Protein AF-A0A089KIZ5-F1 (afdb_monomer)

Sequence (92 aa):
MMCEWNTLTPEEVGLTPLEKYIGVKGYAKAVKGRKCIDFSWRINEGYSITPTKREKMGFVSIKDKRIDLGEKIVPGKLYRALIEAIEQSAVL

Radius of gyration: 18.03 Å; Cα contacts (8 Å, |Δi|>4): 128; chains: 1; bounding box: 38×50×36 Å

Solvent-accessible surface area (backbone atoms only — not comparable to full-atom values): 5754 Å² total; per-residue (Å²): 138,80,84,86,84,79,74,76,68,78,68,89,74,64,79,49,73,67,26,61,74,71,72,37,87,54,71,71,61,67,49,59,83,49,75,58,74,48,74,49,74,40,96,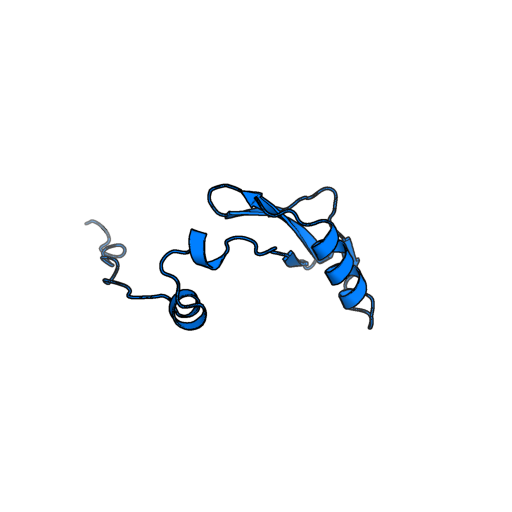93,64,20,29,34,41,28,14,18,33,49,49,99,91,49,71,45,73,42,71,94,59,51,43,79,58,36,82,58,88,51,89,66,53,58,58,53,52,51,53,52,30,56,71,70,26,38,64,112

Nearest PDB structures (foldseek):
  4zqv-assembly1_A  TM=7.513E-01  e=1.588E-01  Yersinia kristensenii ATCC 33638
  2gkp-assembly1_A  TM=7.426E-01  e=3.893E-01  Neisseria meningitidis MC58
  4g6u-assembly3_B  TM=7.085E-01  e=1.017E+00  Escherichia coli O157:H7
  8f6b-assembly1_E  TM=7.023E-01  e=7.407E+00  Mus musculus
  8v54-assembly1_B  TM=6.588E-01  e=7.407E+00  Homo sapiens

pLDDT: mean 87.08, std 14.8, range [42.41, 98.31]

Mean predicted aligned error: 7.86 Å

Structure (mmCIF, N/CA/C/O backbone):
data_AF-A0A089KIZ5-F1
#
_entry.id   AF-A0A089KIZ5-F1
#
loop_
_atom_site.group_PDB
_atom_site.id
_atom_site.type_symbol
_atom_site.label_atom_id
_atom_site.label_alt_id
_atom_site.label_comp_id
_atom_site.label_asym_id
_atom_site.label_entity_id
_atom_site.label_seq_id
_atom_site.pdbx_PDB_ins_code
_atom_site.Cartn_x
_atom_site.Cartn_y
_atom_site.Cartn_z
_atom_site.occupancy
_atom_site.B_iso_or_equiv
_atom_site.auth_seq_id
_atom_site.auth_comp_id
_atom_site.auth_asym_id
_atom_site.auth_atom_id
_atom_site.pdbx_PDB_model_num
ATOM 1 N N . MET A 1 1 ? 11.697 39.908 17.328 1.00 43.41 1 MET A N 1
ATOM 2 C CA . MET A 1 1 ? 10.924 39.936 16.070 1.00 43.41 1 MET A CA 1
ATOM 3 C C . MET A 1 1 ? 10.631 38.486 15.704 1.00 43.41 1 MET A C 1
ATOM 5 O O . MET A 1 1 ? 11.521 37.804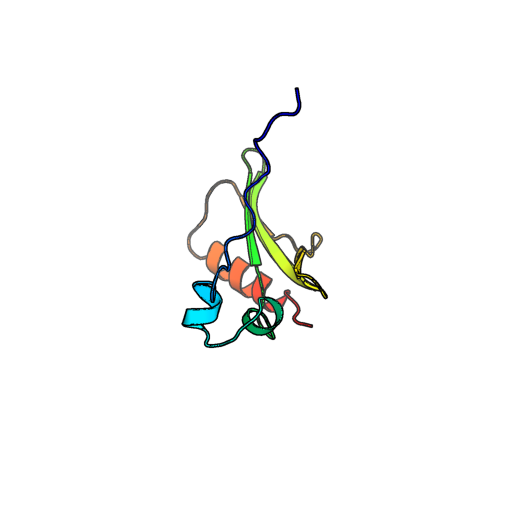 15.220 1.00 43.41 1 MET A O 1
ATOM 9 N N . MET A 1 2 ? 9.470 37.966 16.112 1.00 42.41 2 MET A N 1
ATOM 10 C CA . MET A 1 2 ? 9.052 36.586 15.825 1.00 42.41 2 MET A CA 1
ATOM 11 C C . MET A 1 2 ? 8.338 36.574 14.473 1.00 42.41 2 MET A C 1
ATOM 13 O O . MET A 1 2 ? 7.472 37.408 14.236 1.00 42.41 2 MET A O 1
ATOM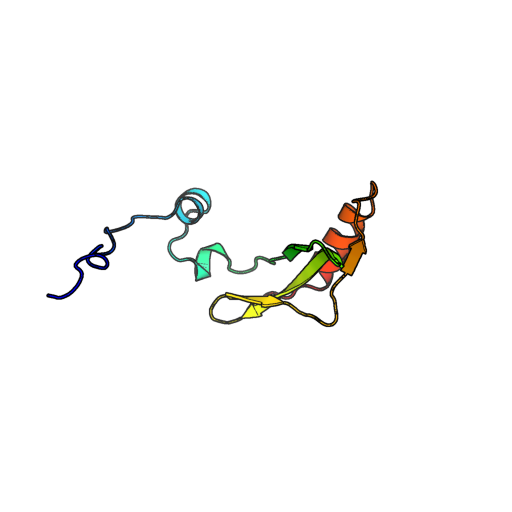 17 N N . CYS A 1 3 ? 8.736 35.669 13.583 1.00 45.81 3 CYS A N 1
ATOM 18 C CA . CYS A 1 3 ? 8.150 35.513 12.257 1.00 45.81 3 CYS A CA 1
ATOM 19 C C . CYS A 1 3 ? 6.689 35.032 12.362 1.00 45.81 3 CYS A C 1
ATOM 21 O O . CYS A 1 3 ? 6.441 33.890 12.746 1.00 45.81 3 CYS A O 1
ATOM 23 N N . GLU A 1 4 ? 5.737 35.885 11.981 1.00 52.94 4 GLU A N 1
ATOM 24 C CA . GLU A 1 4 ? 4.284 35.632 11.938 1.00 52.94 4 GLU A CA 1
ATOM 25 C C . GLU A 1 4 ? 3.842 34.719 10.767 1.00 52.94 4 GLU A C 1
ATOM 27 O O . GLU A 1 4 ? 2.841 34.978 10.111 1.00 52.94 4 GLU A O 1
ATOM 32 N N . TRP A 1 5 ? 4.572 33.643 10.455 1.00 53.31 5 TRP A N 1
ATOM 33 C CA . TRP A 1 5 ? 4.205 32.742 9.340 1.00 53.31 5 TRP A CA 1
ATOM 34 C C . TRP A 1 5 ? 3.346 31.533 9.757 1.00 53.31 5 TRP A C 1
ATOM 36 O O . TRP A 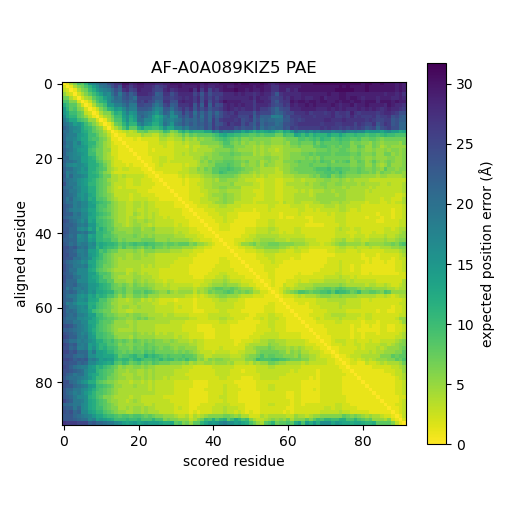1 5 ? 2.932 30.759 8.901 1.00 53.31 5 TRP A O 1
ATOM 46 N N . ASN A 1 6 ? 3.046 31.368 11.052 1.00 55.19 6 ASN A N 1
ATOM 47 C CA . ASN A 1 6 ? 2.353 30.186 11.596 1.00 55.19 6 ASN A CA 1
ATOM 48 C C . ASN A 1 6 ? 1.038 30.516 12.332 1.00 55.19 6 ASN A C 1
ATOM 50 O O . ASN A 1 6 ? 0.668 29.824 13.278 1.00 55.19 6 ASN A O 1
ATOM 54 N N . THR A 1 7 ? 0.328 31.571 11.931 1.00 47.44 7 THR A N 1
ATOM 55 C CA . THR A 1 7 ? -0.953 31.994 12.535 1.00 47.44 7 THR A CA 1
ATOM 56 C C . THR A 1 7 ? -2.168 31.651 11.676 1.00 47.44 7 THR A C 1
ATOM 58 O O . THR A 1 7 ? -3.219 32.273 11.812 1.00 47.44 7 THR A O 1
ATOM 61 N N . LEU A 1 8 ? -2.080 30.625 10.824 1.00 51.38 8 LEU A N 1
ATOM 62 C CA . LEU A 1 8 ? -3.298 29.997 10.321 1.00 51.38 8 LEU A CA 1
ATOM 63 C C . LEU A 1 8 ? -3.928 29.233 11.488 1.00 51.38 8 LEU A C 1
ATOM 65 O O . LEU A 1 8 ? -3.624 28.065 11.731 1.00 51.38 8 LEU A O 1
ATOM 69 N N . THR A 1 9 ? -4.803 29.907 12.237 1.00 55.28 9 THR A N 1
ATOM 70 C CA . THR A 1 9 ? -5.872 29.215 12.956 1.00 55.28 9 THR A CA 1
ATOM 71 C C . THR A 1 9 ? -6.510 28.266 11.949 1.00 55.28 9 THR A C 1
ATOM 73 O O . THR A 1 9 ? -6.867 28.745 10.867 1.00 55.28 9 THR A O 1
ATOM 76 N N . PRO A 1 10 ? -6.617 26.953 12.228 1.00 60.19 10 PRO A N 1
ATOM 77 C CA . PRO A 1 10 ? -7.369 26.079 11.349 1.00 60.19 10 PRO A CA 1
ATOM 78 C C . PRO A 1 10 ? -8.731 26.741 11.173 1.00 60.19 10 PRO A C 1
ATOM 80 O O . PRO A 1 10 ? -9.414 26.979 12.171 1.00 60.19 10 PRO A O 1
ATOM 83 N N . GLU A 1 11 ? -9.099 27.103 9.940 1.00 61.41 11 GLU A N 1
ATOM 84 C CA . GLU A 1 11 ? -10.494 27.432 9.659 1.00 61.41 11 GLU A CA 1
ATOM 85 C C . GLU A 1 11 ? -11.340 26.301 10.255 1.00 61.41 11 GLU A C 1
ATOM 87 O O . GLU A 1 11 ? -10.861 25.168 10.384 1.00 61.41 11 GLU A O 1
ATOM 92 N N . GLU A 1 12 ? -12.581 26.571 10.654 1.00 59.53 12 GLU A N 1
ATOM 93 C CA . GLU A 1 12 ? -13.520 25.491 10.945 1.00 59.53 12 GLU A CA 1
ATOM 94 C C . GLU A 1 12 ? -13.775 24.746 9.630 1.00 59.53 12 GLU A C 1
ATOM 96 O O . GLU A 1 12 ? -14.756 24.972 8.922 1.00 59.53 12 GLU A O 1
ATOM 101 N N . VAL A 1 13 ? -12.818 23.900 9.245 1.00 64.69 13 VAL A N 1
ATOM 102 C CA . VAL A 1 13 ? -12.847 23.130 8.023 1.00 64.69 13 VAL A CA 1
ATOM 103 C C . VAL A 1 13 ? -13.991 22.169 8.259 1.00 64.69 13 VAL A C 1
ATOM 105 O O . VAL A 1 13 ? -13.907 21.255 9.085 1.00 64.69 13 VAL A O 1
ATOM 108 N N . GLY A 1 14 ? -15.111 22.448 7.596 1.00 75.25 14 GLY A N 1
ATOM 109 C CA . GLY A 1 14 ? -16.252 21.552 7.561 1.00 75.25 14 GLY A CA 1
ATOM 110 C C . GLY A 1 14 ? -15.844 20.181 7.018 1.00 75.25 14 GLY A C 1
ATOM 111 O O . GLY A 1 14 ? -14.672 19.842 6.885 1.00 75.25 14 GLY A O 1
ATOM 112 N N . LEU A 1 15 ? -16.822 19.354 6.661 1.00 80.88 15 LEU A N 1
ATOM 113 C CA . LEU A 1 15 ? -16.512 18.026 6.128 1.00 80.88 15 LEU A CA 1
ATOM 114 C C . LEU A 1 15 ? -15.521 18.111 4.954 1.00 80.88 15 LEU A C 1
ATOM 116 O O . LEU A 1 15 ? -15.729 18.865 3.994 1.00 80.88 15 LEU A O 1
ATOM 120 N N . THR A 1 16 ? -14.468 17.304 5.021 1.00 83.81 16 THR A N 1
ATOM 121 C CA . THR A 1 16 ? -13.537 17.102 3.910 1.00 83.81 16 THR A CA 1
ATOM 122 C C . THR A 1 16 ? -14.290 16.531 2.699 1.00 83.81 16 THR A C 1
ATOM 124 O O . THR A 1 16 ? -15.346 15.908 2.862 1.00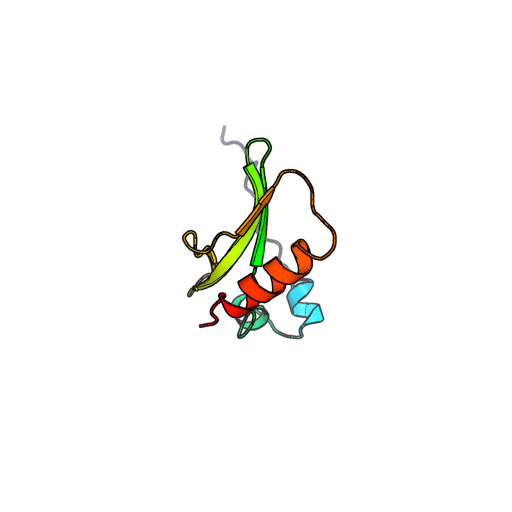 83.81 16 THR A O 1
ATOM 127 N N . PRO A 1 17 ? -13.776 16.682 1.465 1.00 88.12 17 PRO A N 1
ATOM 128 C CA . PRO A 1 17 ? -14.408 16.089 0.283 1.00 88.12 17 PRO A CA 1
ATOM 129 C C . PRO A 1 17 ? -14.671 14.582 0.423 1.00 88.12 17 PRO A C 1
ATOM 131 O O . PRO A 1 17 ? -15.729 14.101 0.024 1.00 88.12 17 PRO A O 1
ATOM 134 N N . LEU A 1 18 ? -13.748 13.850 1.058 1.00 84.56 18 LEU A N 1
ATOM 135 C CA . LEU A 1 18 ? -13.891 12.420 1.327 1.00 84.56 18 LEU A CA 1
ATOM 136 C C . LEU A 1 18 ? -15.069 12.130 2.268 1.00 84.56 18 LEU A C 1
ATOM 138 O O . LEU A 1 18 ? -15.862 11.226 2.017 1.00 84.56 18 LEU A O 1
ATOM 142 N N . GLU A 1 19 ? -15.199 12.907 3.340 1.00 88.81 19 GLU A N 1
ATOM 143 C CA . GLU A 1 19 ? -16.287 12.776 4.313 1.00 88.81 19 GLU A CA 1
ATOM 144 C C . GLU A 1 19 ? -17.645 13.145 3.708 1.00 88.81 19 GLU A C 1
ATOM 146 O O . GLU A 1 19 ? -18.625 12.443 3.954 1.00 88.81 19 GLU A O 1
ATOM 151 N N . LYS A 1 20 ? -17.700 14.189 2.868 1.00 89.88 20 LYS A N 1
ATOM 152 C CA . LYS A 1 20 ? -18.903 14.562 2.104 1.00 89.88 20 LYS A CA 1
ATOM 153 C C . LYS A 1 20 ? -19.333 13.443 1.160 1.00 89.88 20 LYS A C 1
ATOM 155 O O . LYS A 1 20 ? -20.508 13.099 1.125 1.00 89.88 20 LYS A O 1
ATOM 160 N N . TYR A 1 21 ? -18.381 12.868 0.428 1.00 90.38 21 TYR A N 1
ATOM 161 C CA . TYR A 1 21 ? -18.653 11.809 -0.540 1.00 90.38 21 TYR A CA 1
ATOM 162 C C . TYR A 1 21 ? -19.117 10.506 0.125 1.00 90.38 21 TYR A C 1
ATOM 164 O O . TYR A 1 21 ? -20.030 9.850 -0.364 1.00 90.38 21 TYR A O 1
ATOM 172 N N . ILE A 1 22 ? -18.501 10.125 1.247 1.00 89.38 22 ILE A N 1
ATOM 173 C CA . ILE A 1 22 ? -18.825 8.874 1.953 1.00 89.38 22 ILE A CA 1
ATOM 174 C C . ILE A 1 22 ? -20.021 9.051 2.911 1.00 89.38 22 ILE A C 1
ATOM 176 O O . ILE A 1 22 ? -20.642 8.065 3.300 1.00 89.38 22 ILE A O 1
ATOM 180 N N . GLY A 1 23 ? -20.355 10.283 3.304 1.00 91.81 23 GLY A N 1
ATOM 181 C CA . GLY A 1 23 ? -21.435 10.570 4.253 1.00 91.81 23 GLY A CA 1
ATOM 182 C C . GLY A 1 23 ? -21.075 10.266 5.711 1.00 91.81 23 GLY A C 1
ATOM 183 O O . GLY A 1 23 ? -21.955 10.014 6.532 1.00 91.81 23 GLY A O 1
ATOM 184 N N . VAL A 1 24 ? -19.785 10.266 6.060 1.00 91.62 24 VAL A N 1
ATOM 185 C CA . VAL A 1 24 ? -19.304 10.001 7.428 1.00 91.62 24 VAL A CA 1
ATOM 186 C C . VAL A 1 24 ? -18.364 11.104 7.887 1.00 91.62 24 VAL A C 1
ATOM 188 O O . VAL A 1 24 ? -17.528 11.554 7.117 1.00 91.62 24 VAL A O 1
ATOM 191 N N . LYS A 1 25 ? -18.463 11.513 9.157 1.00 90.44 25 LYS A N 1
ATOM 192 C CA . LYS A 1 25 ? -17.544 12.482 9.777 1.00 90.44 25 LYS A CA 1
ATOM 193 C C . LYS A 1 25 ? -16.407 11.768 10.513 1.00 90.44 25 LYS A C 1
ATOM 195 O O . LYS A 1 25 ? -16.657 10.917 11.372 1.00 90.44 25 LYS A O 1
ATOM 200 N N . GLY A 1 26 ? -15.178 12.166 10.220 1.00 87.19 26 GLY A N 1
ATOM 201 C CA . GLY A 1 26 ? -13.924 11.689 10.789 1.00 87.19 26 GLY A CA 1
ATOM 202 C C . GLY A 1 26 ? -13.174 10.728 9.864 1.00 87.19 26 GLY A C 1
ATOM 203 O O . GLY A 1 26 ? -13.724 9.713 9.425 1.00 87.19 26 GLY A O 1
ATOM 204 N N . TYR A 1 27 ? -11.872 10.975 9.678 1.00 85.44 27 TYR A N 1
ATOM 205 C CA . TYR A 1 27 ? -10.959 10.119 8.906 1.00 85.44 27 TYR A CA 1
ATOM 206 C C . TYR A 1 27 ? -11.057 8.635 9.288 1.00 85.44 27 TYR A C 1
ATOM 208 O O . TYR A 1 27 ? -11.204 7.782 8.417 1.00 85.44 27 TYR A O 1
ATOM 216 N N . ALA A 1 28 ? -11.049 8.314 10.588 1.00 87.69 28 ALA A N 1
ATOM 217 C CA . ALA A 1 28 ? -11.118 6.932 11.070 1.00 87.69 28 ALA A CA 1
ATOM 218 C C . ALA A 1 28 ? -12.385 6.193 10.604 1.00 87.69 28 ALA A C 1
ATOM 220 O O . ALA A 1 28 ? -12.322 5.002 10.308 1.00 87.69 28 ALA A O 1
ATOM 221 N N . LYS A 1 29 ? -13.525 6.893 10.501 1.00 89.50 29 LYS A N 1
ATOM 222 C CA . LYS A 1 29 ? -14.763 6.316 9.957 1.00 89.50 29 LYS A CA 1
ATOM 223 C C . LYS A 1 29 ? -14.694 6.198 8.438 1.00 89.50 29 LYS A C 1
ATOM 225 O O . LYS A 1 29 ? -15.097 5.170 7.905 1.00 89.50 29 LYS A O 1
ATOM 230 N N . ALA A 1 30 ? -14.139 7.203 7.759 1.00 88.50 30 ALA A N 1
ATOM 231 C CA . ALA A 1 30 ? -13.994 7.208 6.303 1.00 88.50 30 ALA A CA 1
ATOM 232 C C . ALA A 1 30 ? -13.159 6.023 5.783 1.00 88.50 30 ALA A C 1
ATOM 234 O O . ALA A 1 30 ? -13.454 5.475 4.721 1.00 88.50 30 ALA A O 1
ATOM 235 N N . VAL A 1 31 ? -12.155 5.591 6.551 1.00 88.31 31 VAL A N 1
ATOM 236 C CA . VAL A 1 31 ? -11.233 4.503 6.175 1.00 88.31 31 VAL A CA 1
ATOM 237 C C . VAL A 1 31 ? -11.520 3.160 6.858 1.00 88.31 31 VAL A C 1
ATOM 239 O O . VAL A 1 31 ? -10.781 2.199 6.641 1.00 88.31 31 VAL A O 1
ATOM 242 N N . LYS A 1 32 ? -12.576 3.057 7.676 1.00 89.00 32 LYS A N 1
ATOM 243 C CA . LYS A 1 32 ? -12.925 1.812 8.379 1.00 89.00 32 LYS A CA 1
ATOM 244 C C . LYS A 1 32 ? -13.230 0.694 7.376 1.00 89.00 32 LYS A C 1
ATOM 246 O O . LYS A 1 32 ? -14.010 0.893 6.449 1.00 89.00 32 LYS A O 1
ATOM 251 N N . GLY A 1 33 ? -12.620 -0.477 7.569 1.00 89.81 33 GLY A N 1
ATOM 252 C CA . GLY A 1 33 ? -12.795 -1.640 6.690 1.00 89.81 33 GLY A CA 1
ATOM 253 C C . GLY A 1 33 ? -12.197 -1.482 5.286 1.00 89.81 33 GLY A C 1
ATOM 254 O O . GLY A 1 33 ? -12.408 -2.346 4.439 1.00 89.81 33 GLY A O 1
ATOM 255 N N . ARG A 1 34 ? -11.455 -0.399 5.016 1.00 91.00 34 ARG A N 1
ATOM 256 C CA . ARG A 1 34 ? -10.804 -0.163 3.722 1.00 91.00 34 ARG A CA 1
ATOM 257 C C . ARG A 1 34 ? -9.334 -0.562 3.777 1.00 91.00 34 ARG A C 1
ATOM 259 O O . ARG A 1 34 ? -8.651 -0.317 4.769 1.00 91.00 34 ARG A O 1
ATOM 266 N N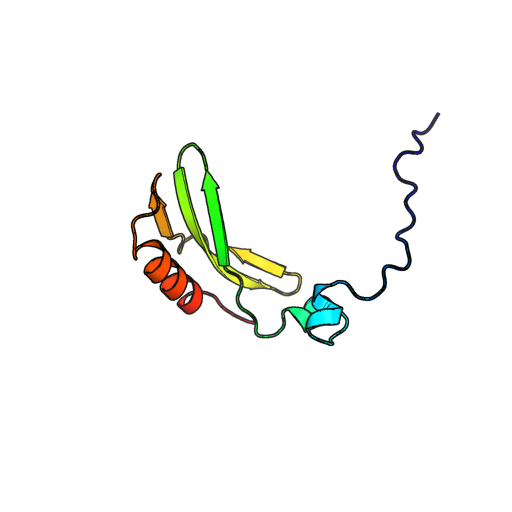 . LYS A 1 35 ? -8.847 -1.131 2.677 1.00 94.62 35 LYS A N 1
ATOM 267 C CA . LYS A 1 35 ? -7.423 -1.401 2.451 1.00 94.62 35 LYS A CA 1
ATOM 268 C C . LYS A 1 35 ? -6.768 -0.195 1.778 1.00 94.62 35 LYS A C 1
ATOM 270 O O . LYS A 1 35 ? -7.423 0.530 1.031 1.00 94.62 35 LYS A O 1
ATOM 275 N N . CYS A 1 36 ? -5.484 -0.000 2.047 1.00 95.50 36 CYS A N 1
ATOM 276 C CA . CYS A 1 36 ? -4.650 1.005 1.398 1.00 95.50 36 CYS A CA 1
ATOM 277 C C . CYS A 1 36 ? -3.485 0.296 0.703 1.00 95.50 36 CYS A C 1
ATOM 279 O O . CYS A 1 36 ? -2.924 -0.647 1.261 1.00 95.50 36 CYS A O 1
ATOM 281 N N . ILE A 1 37 ? -3.135 0.745 -0.498 1.00 97.38 37 ILE A N 1
ATOM 282 C CA . ILE A 1 37 ? -1.983 0.257 -1.252 1.00 97.38 37 ILE A CA 1
ATOM 283 C C . ILE A 1 37 ? -1.056 1.441 -1.482 1.00 97.38 37 ILE A C 1
ATOM 285 O O . ILE A 1 37 ? -1.507 2.491 -1.938 1.00 97.38 37 ILE A O 1
ATOM 289 N N . ASP A 1 38 ? 0.222 1.267 -1.168 1.00 96.62 38 ASP A N 1
ATOM 290 C CA . ASP A 1 38 ? 1.256 2.236 -1.508 1.00 96.62 38 ASP A CA 1
ATOM 291 C C . ASP A 1 38 ? 1.782 1.913 -2.911 1.00 96.62 38 ASP A C 1
ATOM 293 O O . ASP A 1 38 ? 2.272 0.811 -3.157 1.00 96.62 38 ASP A O 1
ATOM 297 N N . PHE A 1 39 ? 1.641 2.852 -3.843 1.00 96.38 39 PHE A N 1
ATOM 298 C CA . PHE A 1 39 ? 2.208 2.764 -5.184 1.00 96.38 39 PHE A CA 1
ATOM 299 C C . PHE A 1 39 ? 3.230 3.880 -5.338 1.00 96.38 39 PHE A C 1
ATOM 301 O O . PHE A 1 39 ? 2.891 5.059 -5.222 1.00 96.38 39 PHE A O 1
ATOM 308 N N . SER A 1 40 ? 4.479 3.512 -5.612 1.00 95.75 40 SER A N 1
ATOM 309 C CA . SER A 1 40 ? 5.582 4.464 -5.650 1.00 95.75 40 SER A CA 1
ATOM 310 C C . SER A 1 40 ? 6.449 4.282 -6.888 1.00 95.75 40 SER A C 1
ATOM 312 O O . SER A 1 40 ? 6.521 3.199 -7.470 1.00 95.75 40 SER A O 1
ATOM 314 N N . TRP A 1 41 ? 7.120 5.360 -7.283 1.00 96.25 41 TRP A N 1
ATOM 315 C CA . TRP A 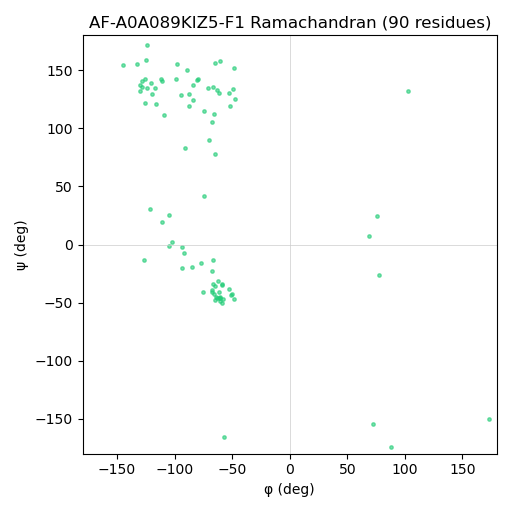1 41 ? 8.171 5.345 -8.291 1.00 96.25 41 TRP A CA 1
ATOM 316 C C . TRP A 1 41 ? 9.394 6.069 -7.742 1.00 96.25 41 TRP A C 1
ATOM 318 O O . TRP A 1 41 ? 9.275 7.166 -7.190 1.00 96.25 41 TRP A O 1
ATOM 328 N N . ARG A 1 42 ? 10.568 5.455 -7.876 1.00 95.06 42 ARG A N 1
ATOM 329 C CA . ARG A 1 42 ? 11.847 6.028 -7.445 1.00 95.06 42 ARG A CA 1
ATOM 330 C C . ARG A 1 42 ? 12.846 5.922 -8.586 1.00 95.06 42 ARG A C 1
ATOM 332 O O . ARG A 1 42 ? 12.948 4.867 -9.198 1.00 95.06 42 ARG A O 1
ATOM 339 N N . ILE A 1 43 ? 13.624 6.981 -8.816 1.00 94.56 43 ILE A N 1
ATOM 340 C CA . ILE A 1 43 ? 14.588 7.069 -9.931 1.00 94.56 43 ILE A CA 1
ATOM 341 C C . ILE A 1 43 ? 15.508 5.838 -9.999 1.00 94.56 43 ILE A C 1
ATOM 343 O O . ILE A 1 43 ? 15.712 5.299 -11.077 1.00 94.56 43 ILE A O 1
ATOM 347 N N . ASN A 1 44 ? 16.004 5.361 -8.852 1.00 94.38 44 ASN A N 1
ATOM 348 C CA . ASN A 1 44 ? 16.975 4.260 -8.793 1.00 94.38 44 ASN A CA 1
ATOM 349 C C . ASN A 1 44 ? 16.345 2.862 -8.647 1.00 94.38 44 ASN A C 1
ATOM 351 O O . ASN A 1 44 ? 17.069 1.873 -8.659 1.00 94.38 44 ASN A O 1
ATOM 355 N N . GLU A 1 45 ? 15.027 2.761 -8.444 1.00 92.94 45 GLU A N 1
ATOM 356 C CA . GLU A 1 45 ? 14.351 1.484 -8.133 1.00 92.94 45 GLU A CA 1
ATOM 357 C C . GLU A 1 45 ? 13.179 1.184 -9.085 1.00 92.94 45 GLU A C 1
ATOM 359 O O . GLU A 1 45 ? 12.672 0.065 -9.129 1.00 92.94 45 GLU A O 1
ATOM 364 N N . GLY A 1 46 ? 12.738 2.173 -9.864 1.00 96.31 46 GLY A N 1
ATOM 365 C CA . GLY A 1 46 ? 11.558 2.082 -10.709 1.00 96.31 46 GLY A CA 1
ATOM 366 C C . GLY A 1 46 ? 10.252 2.101 -9.913 1.00 96.31 46 GLY A C 1
ATOM 367 O O . GLY A 1 46 ? 10.157 2.675 -8.825 1.00 96.31 46 GLY A O 1
ATOM 368 N N . TYR A 1 47 ? 9.216 1.509 -10.502 1.00 97.38 47 TYR A N 1
ATOM 369 C CA . TYR A 1 47 ? 7.892 1.378 -9.908 1.00 97.38 47 TYR A CA 1
ATOM 370 C C . TYR A 1 47 ? 7.848 0.233 -8.901 1.00 97.38 47 TYR A C 1
ATOM 372 O O . TYR A 1 47 ? 8.384 -0.849 -9.144 1.00 97.38 47 TYR A O 1
ATOM 380 N N . SER A 1 48 ? 7.118 0.437 -7.813 1.00 97.38 48 SER A N 1
ATOM 381 C CA . SER A 1 48 ? 6.819 -0.605 -6.838 1.00 97.38 48 SER A CA 1
ATOM 382 C C . SER A 1 48 ? 5.422 -0.440 -6.256 1.00 97.38 48 SER A C 1
ATOM 384 O O . SER A 1 48 ? 4.863 0.660 -6.213 1.00 97.38 48 SER A O 1
ATOM 386 N N . ILE A 1 49 ? 4.868 -1.556 -5.800 1.00 97.88 49 ILE A N 1
ATOM 387 C CA . ILE A 1 49 ? 3.658 -1.609 -4.988 1.00 97.88 49 ILE A CA 1
ATOM 388 C C . ILE A 1 49 ? 4.032 -2.196 -3.635 1.00 97.88 49 ILE A C 1
ATOM 390 O O . ILE A 1 49 ? 4.726 -3.206 -3.573 1.00 97.88 49 ILE A O 1
ATOM 394 N N . THR A 1 50 ? 3.557 -1.595 -2.550 1.00 98.31 50 THR A N 1
ATOM 395 C CA . THR A 1 50 ? 3.719 -2.150 -1.206 1.00 98.31 50 THR A CA 1
ATOM 396 C C . THR A 1 50 ? 2.352 -2.273 -0.528 1.00 98.31 50 THR A C 1
ATOM 398 O O . THR A 1 50 ? 1.642 -1.271 -0.389 1.00 98.31 50 THR A O 1
ATOM 401 N N . PRO A 1 51 ? 1.949 -3.483 -0.100 1.00 98.19 51 PRO A N 1
ATOM 402 C CA . PRO A 1 51 ? 0.738 -3.656 0.686 1.00 98.19 51 PRO A CA 1
ATOM 403 C C . PRO A 1 51 ? 0.879 -2.969 2.044 1.00 98.19 51 PRO A C 1
ATOM 405 O O . PRO A 1 51 ? 1.984 -2.768 2.561 1.00 98.19 51 PRO A O 1
ATOM 408 N N . THR A 1 52 ? -0.251 -2.619 2.650 1.00 97.94 52 THR A N 1
ATOM 409 C CA . THR A 1 52 ? -0.263 -1.963 3.961 1.00 97.94 52 THR A CA 1
ATOM 410 C C . THR A 1 52 ? -1.124 -2.728 4.955 1.00 97.94 52 THR A C 1
ATOM 412 O O . THR A 1 52 ? -2.017 -3.499 4.596 1.00 97.94 52 THR A O 1
ATOM 415 N N . LYS A 1 53 ? -0.867 -2.495 6.237 1.00 95.75 53 LYS A N 1
ATOM 416 C CA . LYS A 1 53 ? -1.769 -2.874 7.321 1.00 95.75 53 LYS A CA 1
ATOM 417 C C . LYS A 1 53 ? -2.354 -1.630 7.965 1.00 95.75 53 LYS A C 1
ATOM 419 O O . LYS A 1 53 ? -1.669 -0.613 8.115 1.00 95.75 53 LYS A O 1
ATOM 424 N N . ARG A 1 54 ? -3.623 -1.712 8.352 1.00 93.19 54 ARG A N 1
ATOM 425 C CA . ARG A 1 54 ? -4.268 -0.670 9.145 1.00 93.19 54 ARG A CA 1
ATOM 426 C C . ARG A 1 54 ? -3.711 -0.678 10.570 1.00 93.19 54 ARG A C 1
ATOM 428 O O . ARG A 1 54 ? -3.615 -1.719 11.204 1.00 93.19 54 ARG A O 1
ATOM 435 N N . GLU A 1 55 ? -3.410 0.511 11.069 1.00 90.56 55 GLU A N 1
ATOM 436 C CA . GLU A 1 55 ? -3.028 0.789 12.453 1.00 90.56 55 GLU A CA 1
ATOM 437 C C . GLU A 1 55 ? -3.980 1.849 13.039 1.00 90.56 55 GLU A C 1
ATOM 439 O O . GLU A 1 55 ? -4.782 2.462 12.322 1.00 90.56 55 GLU A O 1
ATOM 444 N N . LYS A 1 56 ? -3.893 2.108 14.351 1.00 84.19 56 LYS A N 1
ATOM 445 C CA . LYS A 1 56 ? -4.812 3.021 15.067 1.00 84.19 56 LYS A CA 1
ATOM 446 C C . LYS A 1 56 ? -4.956 4.394 14.392 1.00 84.19 56 LYS A C 1
ATOM 448 O O . LYS A 1 56 ? -6.071 4.889 14.240 1.00 84.19 56 LYS A O 1
ATOM 453 N N . MET A 1 57 ? -3.842 4.981 13.952 1.00 83.88 57 MET A N 1
ATOM 454 C CA . MET A 1 57 ? -3.802 6.334 13.378 1.00 83.88 57 MET A CA 1
ATOM 455 C C . MET A 1 57 ? -3.651 6.372 11.851 1.00 83.88 57 MET A C 1
ATOM 457 O O . MET A 1 57 ? -3.646 7.455 11.275 1.00 83.88 57 MET A O 1
ATOM 461 N N . GLY A 1 58 ? -3.543 5.234 11.160 1.00 89.56 58 GLY A N 1
ATOM 462 C CA . GLY A 1 58 ? -3.191 5.262 9.739 1.00 89.56 58 GLY A CA 1
ATOM 463 C C . GLY A 1 58 ? -2.939 3.894 9.127 1.00 89.56 58 GLY A C 1
ATOM 464 O O . GLY A 1 58 ? -3.528 2.899 9.540 1.00 89.56 58 GLY A O 1
ATOM 465 N N . PHE A 1 59 ? -2.073 3.865 8.122 1.00 95.06 59 PHE A N 1
ATOM 466 C CA . PHE A 1 59 ? -1.635 2.653 7.440 1.00 95.06 59 PHE A CA 1
ATOM 467 C C . PHE A 1 59 ? -0.112 2.585 7.475 1.00 95.06 59 PHE A C 1
ATOM 469 O O . PHE A 1 59 ? 0.553 3.614 7.364 1.00 95.06 59 PHE A O 1
ATOM 476 N N . VAL A 1 60 ? 0.430 1.382 7.636 1.00 95.56 60 VAL A N 1
ATOM 477 C CA . VAL A 1 60 ? 1.876 1.138 7.645 1.00 95.56 60 VAL A CA 1
ATOM 478 C C . VAL A 1 60 ? 2.208 0.104 6.581 1.00 95.56 60 VAL A C 1
ATOM 480 O O . VAL A 1 60 ? 1.526 -0.916 6.471 1.00 95.56 60 VAL A O 1
ATOM 483 N N . SER A 1 61 ? 3.254 0.366 5.801 1.00 97.00 61 SER A N 1
ATOM 484 C CA . SER A 1 61 ? 3.722 -0.525 4.740 1.00 97.00 61 SER A CA 1
ATOM 485 C C . SER A 1 61 ? 4.271 -1.838 5.305 1.00 97.00 61 SER A C 1
ATOM 487 O O . SER A 1 61 ? 5.059 -1.841 6.255 1.00 97.00 61 SER A O 1
ATOM 489 N N . ILE A 1 62 ? 3.894 -2.955 4.686 1.00 97.12 62 ILE A N 1
ATOM 490 C CA . ILE A 1 62 ? 4.411 -4.297 4.973 1.00 97.12 62 ILE A CA 1
ATOM 491 C C . ILE A 1 62 ? 5.615 -4.517 4.047 1.00 97.12 62 ILE A C 1
ATOM 493 O O . ILE A 1 62 ? 5.483 -5.004 2.926 1.00 97.12 62 ILE A O 1
ATOM 497 N N . LYS A 1 63 ? 6.783 -4.018 4.468 1.00 94.69 63 LYS A N 1
ATOM 498 C CA . LYS A 1 63 ? 7.960 -3.836 3.595 1.00 94.69 63 LYS A CA 1
ATOM 499 C C . LYS A 1 63 ? 8.511 -5.134 2.999 1.00 94.69 63 LYS A C 1
ATOM 501 O O . LYS A 1 63 ? 9.028 -5.107 1.890 1.00 94.69 63 LYS A O 1
ATOM 506 N N . ASP A 1 64 ? 8.390 -6.244 3.717 1.00 96.62 64 ASP A N 1
ATOM 507 C CA . ASP A 1 64 ? 8.783 -7.593 3.286 1.00 96.62 64 ASP A CA 1
ATOM 508 C C . ASP A 1 64 ? 7.925 -8.137 2.133 1.00 96.62 64 ASP A C 1
ATOM 510 O O . ASP A 1 64 ? 8.309 -9.104 1.485 1.00 96.62 64 ASP A O 1
ATOM 514 N N . LYS A 1 65 ? 6.792 -7.488 1.846 1.00 97.25 65 LYS A N 1
ATOM 515 C CA . LYS A 1 65 ? 5.868 -7.838 0.763 1.00 97.25 65 LYS A CA 1
ATOM 516 C C . LYS A 1 65 ? 5.851 -6.816 -0.375 1.00 97.25 65 LYS A C 1
ATOM 518 O O . LYS A 1 65 ? 4.884 -6.719 -1.126 1.00 97.25 65 LYS A O 1
ATOM 523 N N . ARG A 1 66 ? 6.894 -5.994 -0.482 1.00 97.25 66 ARG A N 1
ATOM 524 C CA . ARG A 1 66 ? 7.042 -5.056 -1.596 1.00 97.25 66 ARG A CA 1
ATOM 525 C C . ARG A 1 66 ? 7.169 -5.826 -2.918 1.00 97.25 66 ARG A C 1
ATOM 527 O O . ARG A 1 66 ? 7.965 -6.751 -3.030 1.00 97.25 66 ARG A O 1
ATOM 534 N N . ILE A 1 67 ? 6.410 -5.396 -3.921 1.00 97.19 67 ILE A N 1
ATOM 535 C CA . ILE A 1 67 ? 6.393 -5.951 -5.274 1.00 97.19 67 ILE A CA 1
ATOM 536 C C . ILE A 1 67 ? 7.043 -4.937 -6.214 1.00 97.19 67 ILE A C 1
ATOM 538 O O . ILE A 1 67 ? 6.476 -3.873 -6.485 1.00 97.19 67 ILE A O 1
ATOM 542 N N . ASP A 1 68 ? 8.220 -5.266 -6.742 1.00 96.38 68 ASP A N 1
ATOM 543 C CA . ASP A 1 68 ? 8.917 -4.410 -7.700 1.00 96.38 68 ASP A CA 1
ATOM 544 C C . ASP A 1 68 ? 8.417 -4.640 -9.134 1.00 96.38 68 ASP A C 1
ATOM 546 O O . ASP A 1 68 ? 8.410 -5.742 -9.701 1.00 96.38 68 ASP A O 1
ATOM 550 N N . LEU A 1 69 ? 7.984 -3.550 -9.759 1.00 96.19 69 LEU A N 1
ATOM 551 C CA . LEU A 1 69 ? 7.456 -3.543 -11.117 1.00 96.19 69 LEU A CA 1
ATOM 552 C C . LEU A 1 69 ? 8.540 -3.222 -12.150 1.00 96.19 69 LEU A C 1
ATOM 554 O O . LEU A 1 69 ? 8.395 -3.652 -13.298 1.00 96.19 69 LEU A O 1
ATOM 558 N N . GLY A 1 70 ? 9.645 -2.604 -11.723 1.00 94.62 70 GLY A N 1
ATOM 559 C CA . GLY A 1 70 ? 10.764 -2.176 -12.564 1.00 94.62 70 GLY A CA 1
ATOM 560 C C . GLY A 1 70 ? 10.557 -0.769 -13.126 1.00 94.62 70 GLY A C 1
ATOM 561 O O . GLY A 1 70 ? 9.593 -0.088 -12.788 1.00 94.62 70 GLY A O 1
ATOM 562 N N . GLU A 1 71 ? 11.450 -0.307 -14.000 1.00 95.50 71 GLU A N 1
ATOM 563 C CA . GLU A 1 71 ? 11.432 1.074 -14.519 1.00 95.50 71 GLU A CA 1
ATOM 564 C C . GLU A 1 71 ? 10.237 1.400 -15.425 1.00 95.50 71 GLU A C 1
ATOM 566 O O . GLU A 1 71 ? 9.875 2.565 -15.581 1.00 95.50 71 GLU A O 1
ATOM 571 N N . LYS A 1 72 ? 9.616 0.382 -16.030 1.00 94.06 72 LYS A N 1
ATOM 572 C CA . LYS A 1 72 ? 8.467 0.530 -16.928 1.00 94.06 72 LYS A CA 1
ATOM 573 C C . LYS A 1 72 ? 7.340 -0.393 -16.498 1.00 94.06 72 LYS A C 1
ATOM 575 O O . LYS A 1 72 ? 7.552 -1.576 -16.238 1.00 94.06 72 LYS A O 1
ATOM 580 N N . ILE A 1 73 ? 6.121 0.139 -16.488 1.00 91.75 73 ILE A N 1
ATOM 581 C CA . ILE 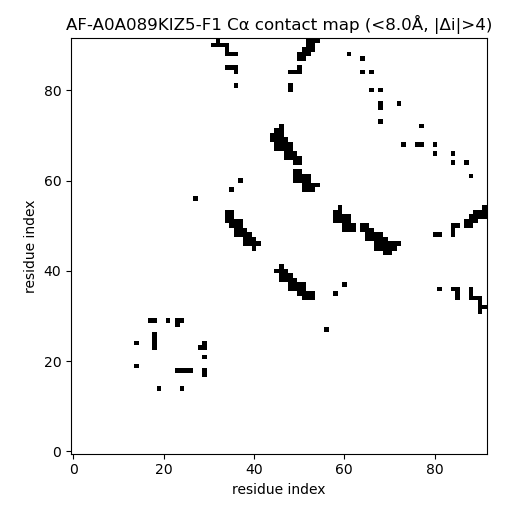A 1 73 ? 4.923 -0.659 -16.245 1.00 91.75 73 ILE A CA 1
ATOM 582 C C . ILE A 1 73 ? 4.606 -1.487 -17.490 1.00 91.75 73 ILE A C 1
ATOM 584 O O . ILE A 1 73 ? 4.260 -0.953 -18.541 1.00 91.75 73 ILE A O 1
ATOM 588 N N . VAL A 1 74 ? 4.697 -2.806 -17.350 1.00 90.94 74 VAL A N 1
ATOM 589 C CA . VAL A 1 74 ? 4.292 -3.756 -18.390 1.00 90.94 74 VAL A CA 1
ATOM 590 C C . VAL A 1 74 ? 2.780 -4.000 -18.291 1.00 90.94 74 VAL A C 1
ATOM 592 O O . VAL A 1 74 ? 2.276 -4.190 -17.174 1.00 90.94 74 VAL A O 1
ATOM 595 N N . PRO A 1 75 ? 2.042 -4.037 -19.420 1.00 87.94 75 PRO A N 1
ATOM 596 C CA . PRO A 1 75 ? 0.621 -4.374 -19.425 1.00 87.94 75 PRO A CA 1
ATOM 597 C C . PRO A 1 75 ? 0.327 -5.654 -18.631 1.00 87.94 75 PRO A C 1
ATOM 599 O O . PRO A 1 75 ? 1.043 -6.648 -18.727 1.00 87.94 75 PRO A O 1
ATOM 602 N N . GLY A 1 76 ? -0.705 -5.618 -17.790 1.00 91.56 76 GLY A N 1
ATOM 603 C CA . GLY A 1 76 ? -1.107 -6.744 -16.939 1.00 91.56 76 GLY A CA 1
ATOM 604 C C . GLY A 1 76 ? -0.250 -6.971 -15.685 1.00 91.56 76 GLY A C 1
ATOM 605 O O . GLY A 1 76 ? -0.787 -7.452 -14.686 1.00 91.56 76 GLY A O 1
ATOM 606 N N . LYS A 1 77 ? 1.032 -6.575 -15.665 1.00 93.38 77 LYS A N 1
ATOM 607 C CA . LYS A 1 77 ? 1.894 -6.721 -14.473 1.00 93.38 77 LYS A CA 1
ATOM 608 C C . LYS A 1 77 ? 1.403 -5.850 -13.316 1.00 93.38 77 LYS A C 1
ATOM 610 O O . LYS A 1 77 ? 1.317 -6.329 -12.190 1.00 93.38 77 LYS A O 1
ATOM 615 N N . LEU A 1 78 ? 1.006 -4.608 -13.611 1.00 94.12 78 LEU A N 1
ATOM 616 C CA . LEU A 1 78 ? 0.428 -3.704 -12.612 1.00 94.12 78 LEU A CA 1
ATOM 617 C C . LEU A 1 78 ? -0.856 -4.277 -12.004 1.00 94.12 78 LEU A C 1
ATOM 619 O O . LEU A 1 78 ? -1.006 -4.274 -10.790 1.00 94.12 78 LEU A O 1
ATOM 623 N N . TYR A 1 79 ? -1.757 -4.804 -12.839 1.00 95.31 79 TYR A N 1
ATOM 624 C CA . TYR A 1 79 ? -3.006 -5.410 -12.372 1.00 95.31 79 TYR A CA 1
ATOM 625 C C . TYR A 1 79 ? -2.740 -6.568 -11.405 1.00 95.31 79 TYR A C 1
ATOM 627 O O . TYR A 1 79 ? -3.281 -6.575 -10.304 1.00 95.31 79 TYR A O 1
ATOM 635 N N . ARG A 1 80 ? -1.865 -7.510 -11.779 1.00 96.88 80 ARG A N 1
ATOM 636 C CA . ARG A 1 80 ? -1.531 -8.660 -10.924 1.00 96.88 80 ARG A CA 1
ATOM 637 C C . ARG A 1 80 ? -0.924 -8.220 -9.594 1.00 96.88 80 ARG A C 1
ATOM 639 O O . ARG A 1 80 ? -1.374 -8.681 -8.554 1.00 96.88 80 ARG A O 1
ATOM 646 N N . ALA A 1 81 ? 0.018 -7.279 -9.631 1.00 96.75 81 ALA A N 1
ATOM 647 C CA . ALA A 1 81 ? 0.641 -6.745 -8.424 1.00 96.75 81 ALA A CA 1
ATOM 648 C C . ALA A 1 81 ? -0.352 -5.989 -7.524 1.00 96.75 81 ALA A C 1
ATOM 650 O O . ALA A 1 81 ? -0.261 -6.078 -6.305 1.00 96.75 81 ALA A O 1
ATOM 651 N N . LEU A 1 82 ? -1.323 -5.273 -8.102 1.00 96.62 82 LEU A N 1
ATOM 652 C CA . LEU A 1 82 ? -2.391 -4.629 -7.333 1.00 96.62 82 LEU A CA 1
ATOM 653 C C . LEU A 1 82 ? -3.281 -5.659 -6.635 1.00 96.62 82 LEU A C 1
ATOM 655 O O . LEU A 1 82 ? -3.551 -5.501 -5.447 1.00 96.62 82 LEU A O 1
ATOM 659 N N . ILE A 1 83 ? -3.726 -6.701 -7.344 1.00 97.75 83 ILE A N 1
ATOM 660 C CA . ILE A 1 83 ? -4.550 -7.768 -6.755 1.00 97.75 83 ILE A CA 1
ATOM 661 C C . ILE A 1 83 ? -3.792 -8.471 -5.628 1.00 97.75 83 ILE A C 1
ATOM 663 O O . ILE A 1 83 ? -4.308 -8.564 -4.516 1.00 97.75 83 ILE A O 1
ATOM 667 N N . GLU A 1 84 ? -2.543 -8.859 -5.878 1.00 97.75 84 GLU A N 1
ATOM 668 C CA . GLU A 1 84 ? -1.685 -9.490 -4.877 1.00 97.75 84 GLU A CA 1
ATOM 669 C C . GLU A 1 84 ? -1.503 -8.596 -3.637 1.00 97.75 84 GLU A C 1
ATOM 671 O O . GLU A 1 84 ? -1.693 -9.038 -2.502 1.00 97.75 84 GLU A O 1
ATOM 676 N N . ALA A 1 85 ? -1.218 -7.306 -3.825 1.00 97.75 85 ALA A N 1
ATOM 677 C CA . ALA A 1 85 ? -1.058 -6.382 -2.708 1.00 97.75 85 ALA A CA 1
ATOM 678 C C . ALA A 1 85 ? -2.375 -6.150 -1.944 1.00 97.75 85 ALA A C 1
ATOM 680 O O . ALA A 1 85 ? -2.364 -5.983 -0.721 1.00 97.75 85 ALA A O 1
ATOM 681 N N . ILE A 1 86 ? -3.525 -6.164 -2.626 1.00 96.81 86 ILE A N 1
ATOM 682 C CA . ILE A 1 86 ? -4.844 -6.104 -1.979 1.00 96.81 86 ILE A CA 1
ATOM 683 C C . ILE A 1 86 ? -5.059 -7.340 -1.107 1.00 96.81 86 ILE A C 1
ATOM 685 O O . ILE A 1 86 ? -5.483 -7.197 0.042 1.00 96.81 86 ILE A O 1
ATOM 689 N N . GLU A 1 87 ? -4.760 -8.535 -1.606 1.00 96.94 87 GLU A N 1
ATOM 690 C CA . GLU A 1 87 ? -4.878 -9.787 -0.849 1.00 96.94 87 GLU A CA 1
ATOM 691 C C . GLU A 1 87 ? -3.959 -9.797 0.377 1.00 96.94 87 GLU A C 1
ATOM 693 O O . GLU A 1 87 ? -4.387 -10.170 1.469 1.00 96.94 87 GLU A O 1
ATOM 698 N N . GLN A 1 88 ? -2.734 -9.295 0.225 1.00 96.88 88 GLN A N 1
ATOM 699 C CA . GLN A 1 88 ? -1.732 -9.238 1.288 1.00 96.88 88 GLN A CA 1
ATOM 700 C C . GLN A 1 88 ? -1.956 -8.112 2.313 1.00 96.88 88 GLN A C 1
ATOM 702 O O . GLN A 1 88 ? -1.352 -8.152 3.390 1.00 96.88 88 GLN A O 1
ATOM 707 N N . SER A 1 89 ? -2.795 -7.120 1.996 1.00 96.50 89 SER A N 1
ATOM 708 C CA . SER A 1 89 ? -3.104 -5.990 2.879 1.00 96.50 89 SER A CA 1
ATOM 709 C C . SER A 1 89 ? -4.145 -6.347 3.937 1.00 96.50 89 SER A C 1
ATOM 711 O O . SER A 1 89 ? -5.148 -7.011 3.656 1.00 96.50 89 SER A O 1
ATOM 713 N N . ALA A 1 90 ? -3.950 -5.827 5.148 1.00 90.44 90 ALA A N 1
ATOM 714 C CA . ALA A 1 90 ? -4.794 -6.121 6.302 1.00 90.44 90 ALA A CA 1
ATOM 715 C C . ALA A 1 90 ? -5.623 -4.908 6.741 1.00 90.44 90 ALA A C 1
ATOM 717 O O . ALA A 1 90 ? -5.140 -3.772 6.777 1.00 90.44 90 ALA A O 1
ATOM 718 N N . VAL A 1 91 ? -6.871 -5.174 7.118 1.00 87.88 91 VAL A N 1
ATOM 719 C CA . VAL A 1 91 ? -7.734 -4.231 7.839 1.00 87.88 91 VAL A CA 1
ATOM 720 C C . VAL A 1 91 ? -7.682 -4.551 9.332 1.00 87.88 91 VAL A C 1
ATOM 722 O O . VAL A 1 91 ? -7.358 -5.677 9.702 1.00 87.88 91 VAL A O 1
ATOM 725 N N . LEU A 1 92 ? -7.959 -3.547 10.164 1.00 68.81 92 LE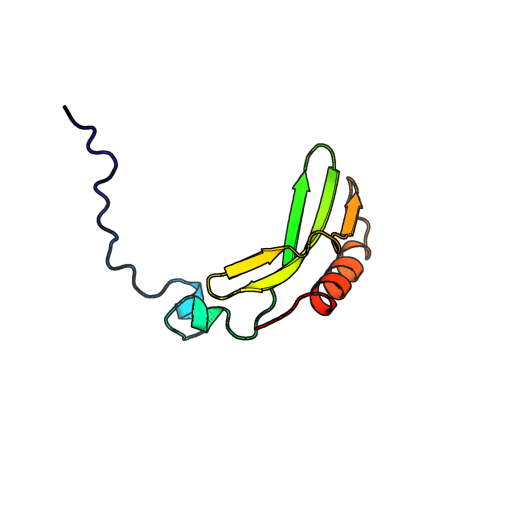U A N 1
ATOM 726 C CA . LEU A 1 92 ? -8.040 -3.683 11.619 1.00 68.81 92 LEU A CA 1
ATOM 727 C C . LEU A 1 92 ? -9.463 -4.045 12.043 1.00 68.81 92 LEU A C 1
ATOM 729 O O . LEU A 1 92 ? -10.402 -3.532 11.384 1.00 68.81 92 LEU A O 1
#

Foldseek 3Di:
DDDPPPPPPPDPDPDDPLCVVVVHPDPCVSCAPHWDKDWDADPVQATKIFGWEDDPVGTDTPVVLIGGCGNDHDPPPVVVRVVVSRVVHYGD

Secondary structure (DSSP, 8-state):
--------PPP---S-HHHHHHT-SSHHHHTTT---EEEEEETTTEEEEEEEEEETTEEEE-GGG-EEEESS--TTHHHHHHHHHHHH-B--